Protein AF-A0A3D0CT98-F1 (afdb_monomer_lite)

Sequence (103 aa):
MTLWFLLGILLVVLVGGLVVWWWQRSFQPLRPPEETRNLGYGRARWEREIALWEGTLRRLQTQAIRYTEVPPHLAREIERAEARLTRAREALGSDDHMSPPRS

Secondary structure (DSSP, 8-state):
-HHHHHHHHHHHHHHHHHHHHHHHHHT------GGGGSS-S-HHHHHHHHHHHHHHHHHHHHHHHTSSS--HHHHHHHHHHHHHHHHHHHHHHHHHTTS----

Radius of gyration: 26.8 Å; chains: 1; bounding box: 71×50×58 Å

Foldseek 3Di:
DVPVVVVVVVVCCVVVVVVVVVVVVVPPDPPDPPVVVPAPCDLVNLVVLLVVLVVVLVVLVVVQVVDPHRPPVSVVVNVVSVVSNVVSVVSSVVVVVPDDPPD

pLDDT: mean 74.91, std 14.31, range [44.53, 91.06]

Structure (mmCIF, N/CA/C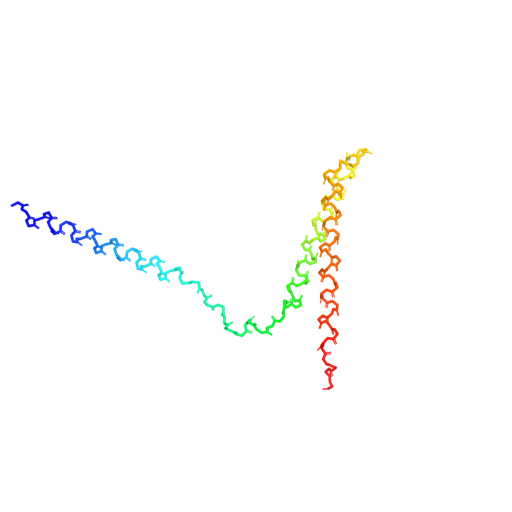/O backbone):
data_AF-A0A3D0CT98-F1
#
_entry.id   AF-A0A3D0CT98-F1
#
loop_
_atom_site.group_PDB
_atom_site.id
_atom_site.type_symbol
_atom_site.label_atom_id
_atom_site.label_alt_id
_atom_site.label_comp_id
_atom_site.label_asym_id
_atom_site.label_entity_id
_atom_site.label_seq_id
_atom_site.pdbx_PDB_ins_code
_atom_site.Cartn_x
_atom_site.Cartn_y
_atom_site.Cartn_z
_atom_site.occupancy
_atom_site.B_iso_or_equiv
_atom_site.auth_seq_id
_atom_site.auth_comp_id
_atom_site.auth_asym_id
_atom_site.auth_atom_id
_atom_site.pdbx_PDB_model_num
ATOM 1 N N . MET A 1 1 ? -42.232 36.605 -32.912 1.00 59.69 1 MET A N 1
ATOM 2 C CA . MET A 1 1 ? -41.799 36.148 -31.569 1.00 59.69 1 MET A CA 1
ATOM 3 C C . MET A 1 1 ? -41.011 34.831 -31.579 1.00 59.69 1 MET A C 1
ATOM 5 O O . MET A 1 1 ? -40.259 34.599 -30.646 1.00 59.69 1 MET A O 1
ATOM 9 N N . THR A 1 2 ? -41.101 33.995 -32.619 1.00 68.38 2 THR A N 1
ATOM 10 C CA . THR A 1 2 ? -40.429 32.679 -32.702 1.00 68.38 2 THR A CA 1
ATOM 11 C C . THR A 1 2 ? -38.938 32.723 -33.074 1.00 68.38 2 THR A C 1
ATOM 13 O O . THR A 1 2 ? -38.188 31.845 -32.660 1.00 68.38 2 THR A O 1
ATOM 16 N N . LEU A 1 3 ? -38.478 33.753 -33.797 1.00 73.19 3 LEU A N 1
ATOM 17 C CA . LEU A 1 3 ? -37.086 33.850 -34.270 1.00 73.19 3 LEU A CA 1
ATOM 18 C C . LEU A 1 3 ? -36.065 33.955 -33.120 1.00 73.19 3 LEU A C 1
ATOM 20 O O . LEU A 1 3 ? -35.053 33.265 -33.126 1.00 73.19 3 LEU A O 1
ATOM 24 N N . TRP A 1 4 ? -36.362 34.768 -32.103 1.00 71.62 4 TRP A N 1
ATOM 25 C CA . TRP A 1 4 ? -35.492 34.962 -30.936 1.00 71.62 4 TRP A CA 1
ATOM 26 C C . TRP A 1 4 ? -35.399 33.717 -30.047 1.00 71.62 4 TRP A C 1
ATOM 28 O O . TRP A 1 4 ? -34.346 33.448 -29.477 1.00 71.62 4 TRP A O 1
ATOM 38 N N . PHE A 1 5 ? -36.468 32.917 -29.986 1.00 72.25 5 PHE A N 1
ATOM 39 C CA . PHE A 1 5 ? -36.470 31.634 -29.279 1.00 72.25 5 PHE A CA 1
ATOM 40 C C . PHE A 1 5 ? -35.561 30.607 -29.961 1.00 72.25 5 PHE A C 1
ATOM 42 O O . PHE A 1 5 ? -34.771 29.946 -29.291 1.00 72.25 5 PHE A O 1
ATOM 49 N N . LEU A 1 6 ? -35.623 30.513 -31.292 1.00 76.81 6 LEU A N 1
ATOM 50 C CA . LEU A 1 6 ? -34.746 29.625 -32.060 1.00 76.81 6 LEU A CA 1
ATOM 51 C C . LEU A 1 6 ? -33.276 30.046 -31.947 1.00 76.81 6 LEU A C 1
ATOM 53 O O . LEU A 1 6 ? -32.406 29.192 -31.795 1.00 76.81 6 LEU A O 1
ATOM 57 N N . LEU A 1 7 ? -33.007 31.354 -31.942 1.00 78.25 7 LEU A N 1
ATOM 58 C CA . LEU A 1 7 ? -31.665 31.907 -31.737 1.00 78.25 7 LEU A CA 1
ATOM 59 C C . LEU A 1 7 ? -31.120 31.593 -30.337 1.00 78.25 7 LEU A C 1
ATOM 61 O O . LEU A 1 7 ? -29.959 31.211 -30.206 1.00 78.25 7 LEU A O 1
ATOM 65 N N . GLY A 1 8 ? -31.963 31.683 -29.304 1.00 74.25 8 GLY A N 1
ATOM 66 C CA . GLY A 1 8 ? -31.600 31.305 -27.938 1.00 74.25 8 GLY A CA 1
ATOM 67 C C . GLY A 1 8 ? -31.267 29.818 -27.803 1.00 74.25 8 GLY A C 1
ATOM 68 O O . GLY A 1 8 ? -30.249 29.467 -27.212 1.00 74.25 8 GLY A O 1
ATOM 69 N N . ILE A 1 9 ? -32.072 28.938 -28.408 1.00 79.69 9 ILE A N 1
ATOM 70 C CA . ILE A 1 9 ? -31.822 27.487 -28.399 1.00 79.69 9 ILE A CA 1
ATOM 71 C C . ILE A 1 9 ? -30.526 27.157 -29.146 1.00 79.69 9 ILE A C 1
ATOM 73 O O . ILE A 1 9 ? -29.702 26.397 -28.639 1.00 79.69 9 ILE A O 1
ATOM 77 N N . LEU A 1 10 ? -30.309 27.763 -30.317 1.00 82.69 10 LEU A N 1
ATOM 78 C CA . LEU A 1 10 ? -29.091 27.562 -31.099 1.00 82.69 10 LEU A CA 1
ATOM 79 C C . LEU A 1 10 ? -27.842 27.981 -30.311 1.00 82.69 10 LEU A C 1
ATOM 81 O O . LEU A 1 10 ? -26.837 27.272 -30.327 1.00 82.69 10 LEU A O 1
ATOM 85 N N . LEU A 1 11 ? -27.920 29.095 -29.577 1.00 82.62 11 LEU A N 1
ATOM 86 C CA . LEU A 1 11 ? -26.827 29.572 -28.734 1.00 82.62 11 LEU A CA 1
ATOM 87 C C . LEU A 1 11 ? -26.520 28.589 -27.594 1.00 82.62 11 LEU A C 1
ATOM 89 O O . LEU A 1 11 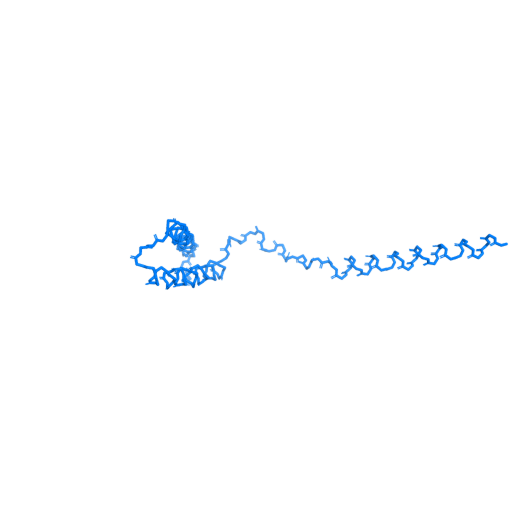? -25.356 28.279 -27.354 1.00 82.62 11 LEU A O 1
ATOM 93 N N . VAL A 1 12 ? -27.547 28.050 -26.930 1.00 80.56 12 VAL A N 1
ATOM 94 C CA . VAL A 1 12 ? -27.376 27.054 -25.857 1.00 80.56 12 VAL A CA 1
ATOM 95 C C . VAL A 1 12 ? -26.752 25.764 -26.390 1.00 80.56 12 VAL A C 1
ATOM 97 O O . VAL A 1 12 ? -25.861 25.212 -25.748 1.00 80.56 12 VAL A O 1
ATOM 100 N N . VAL A 1 13 ? -27.157 25.305 -27.577 1.00 83.62 13 VAL A N 1
ATOM 101 C CA . VAL A 1 13 ? -26.573 24.113 -28.215 1.00 83.62 13 VAL A CA 1
ATOM 102 C C . VAL A 1 13 ? -25.116 24.352 -28.606 1.00 83.62 13 VAL A C 1
ATOM 104 O O . VAL A 1 13 ? -24.276 23.485 -28.374 1.00 83.62 13 VAL A O 1
ATOM 107 N N . LEU A 1 14 ? -24.790 25.529 -29.147 1.00 84.00 14 LEU A N 1
ATOM 108 C CA . LEU A 1 14 ? -23.416 25.876 -29.511 1.00 84.00 14 LEU A CA 1
ATOM 109 C C . LEU A 1 14 ? -22.513 25.978 -28.283 1.00 84.00 14 LEU A C 1
ATOM 111 O O . LEU A 1 14 ? -21.440 25.383 -28.273 1.00 84.00 14 LEU A O 1
ATOM 115 N N . VAL A 1 15 ? -22.951 26.678 -27.235 1.00 81.56 15 VAL A N 1
ATOM 116 C CA . VAL A 1 15 ? -22.176 26.821 -25.995 1.00 81.56 15 VAL A CA 1
ATOM 117 C C . VAL A 1 15 ? -22.045 25.472 -25.287 1.00 81.56 15 VAL A C 1
ATOM 119 O O . VAL A 1 15 ? -20.943 25.099 -24.893 1.00 81.56 15 VAL A O 1
ATOM 122 N N . GLY A 1 16 ? -23.130 24.700 -25.187 1.00 77.50 16 GLY A N 1
ATOM 123 C CA . GLY A 1 16 ? -23.107 23.358 -24.605 1.00 77.50 16 GLY A CA 1
ATOM 124 C C . GLY A 1 16 ? -22.185 22.409 -25.371 1.00 77.50 16 GLY A C 1
ATOM 125 O O . GLY A 1 16 ? -21.354 21.735 -24.767 1.00 77.50 16 GLY A O 1
ATOM 126 N N . GLY A 1 17 ? -22.259 22.414 -26.704 1.00 81.00 17 GLY A N 1
ATOM 127 C CA . GLY A 1 17 ? -21.372 21.636 -27.565 1.00 81.00 17 GLY A CA 1
ATOM 128 C C . GLY A 1 17 ? -19.906 22.044 -27.422 1.00 81.00 17 GLY A C 1
ATOM 129 O O . GLY A 1 17 ? -19.039 21.177 -27.347 1.00 81.00 17 GLY A O 1
ATOM 130 N N . LEU A 1 18 ? -19.624 23.345 -27.305 1.00 81.25 18 LEU A N 1
ATOM 131 C CA . LEU A 1 18 ? -18.269 23.860 -27.105 1.00 81.25 18 LEU A CA 1
ATOM 132 C C . LEU A 1 18 ? -17.695 23.440 -25.744 1.00 81.25 18 LEU A C 1
ATOM 134 O O . LEU A 1 18 ? -16.533 23.050 -25.666 1.00 81.25 18 LEU A O 1
ATOM 138 N N . VAL A 1 19 ? -18.512 23.474 -24.687 1.00 79.44 19 VAL A N 1
ATOM 139 C CA . VAL A 1 19 ? -18.126 23.035 -23.337 1.00 79.44 19 VAL A CA 1
ATOM 140 C C . VAL A 1 19 ? -17.864 21.532 -23.313 1.00 79.44 19 VAL A C 1
ATOM 142 O O . VAL A 1 19 ? -16.840 21.110 -22.784 1.00 79.44 19 VAL A O 1
ATOM 145 N N . VAL A 1 20 ? -18.729 20.721 -23.929 1.00 77.69 20 VAL A N 1
ATOM 146 C CA . VAL A 1 20 ? -18.539 19.263 -24.019 1.00 77.69 20 VAL A CA 1
ATOM 147 C C . VAL A 1 20 ? -17.300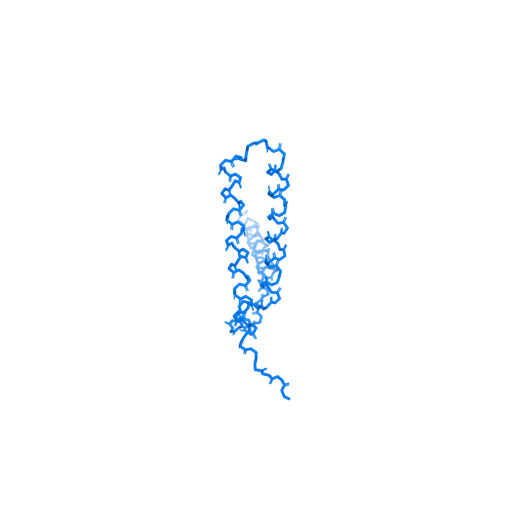 18.923 -24.848 1.00 77.69 20 VAL A C 1
ATOM 149 O O . VAL A 1 20 ? -16.502 18.085 -24.434 1.00 77.69 20 VAL A O 1
ATOM 152 N N . TRP A 1 21 ? -17.084 19.606 -25.973 1.00 78.56 21 TRP A N 1
ATOM 153 C CA . TRP A 1 21 ? -15.898 19.420 -26.808 1.00 78.56 21 TRP A CA 1
ATOM 154 C C . TRP A 1 21 ? -14.609 19.823 -26.079 1.00 78.56 21 TRP A C 1
ATOM 156 O O . TRP A 1 21 ? -13.615 19.096 -26.120 1.00 78.56 21 TRP A O 1
ATOM 166 N N . TRP A 1 22 ? -14.623 20.950 -25.363 1.00 78.25 22 TRP A N 1
ATOM 167 C CA . TRP A 1 22 ? -13.478 21.413 -24.577 1.00 78.25 22 TRP A CA 1
ATOM 168 C C . TRP A 1 22 ? -13.191 20.498 -23.383 1.00 78.25 22 TRP A C 1
ATOM 170 O O . TRP A 1 22 ? -12.029 20.200 -23.094 1.00 78.25 22 TRP A O 1
ATOM 180 N N . TRP A 1 23 ? -14.239 19.990 -22.734 1.00 75.75 23 TRP A N 1
ATOM 181 C CA . TRP A 1 23 ? -14.123 19.002 -21.669 1.00 75.75 23 TRP A CA 1
ATOM 182 C C . TRP A 1 23 ? -13.528 17.697 -22.211 1.00 75.75 23 TRP A C 1
ATOM 184 O O . TRP A 1 23 ? -12.495 17.249 -21.728 1.00 75.75 23 TRP A O 1
ATOM 194 N N . GLN A 1 24 ? -14.059 17.149 -23.304 1.00 71.31 24 GLN A N 1
ATOM 195 C CA . GLN A 1 24 ? -13.534 15.928 -23.922 1.00 71.31 24 GLN A CA 1
ATOM 196 C C . GLN A 1 24 ? -12.083 16.077 -24.414 1.00 71.31 24 GLN A C 1
ATOM 198 O O . GLN A 1 24 ? -11.304 15.127 -24.336 1.00 71.31 24 GLN A O 1
ATOM 203 N N . ARG A 1 25 ? -11.690 17.268 -24.885 1.00 70.06 25 ARG A N 1
ATOM 204 C CA . ARG A 1 25 ? -10.304 17.571 -25.272 1.00 70.06 25 ARG A CA 1
ATOM 205 C C . ARG A 1 25 ? -9.366 17.663 -24.067 1.00 70.06 25 ARG A C 1
ATOM 207 O O . ARG A 1 25 ? -8.250 17.159 -24.138 1.00 70.06 25 ARG A O 1
ATOM 214 N N . SER A 1 26 ? -9.815 18.275 -22.974 1.00 65.62 26 SER A N 1
ATOM 215 C CA . SER A 1 26 ? -9.049 18.380 -21.722 1.00 65.62 26 SER A CA 1
ATOM 216 C C . SER A 1 26 ? -8.918 17.033 -21.001 1.00 65.62 26 SER A C 1
ATOM 218 O O . SER A 1 26 ? -7.956 16.814 -20.272 1.00 65.62 26 SER A O 1
ATOM 220 N N . PHE A 1 27 ? -9.858 16.118 -21.248 1.00 56.50 27 PHE A N 1
ATOM 221 C CA . PHE A 1 27 ? -9.871 14.747 -20.741 1.00 56.50 27 PHE A CA 1
ATOM 222 C C . PHE A 1 27 ? -9.423 13.718 -21.782 1.00 56.50 27 PHE A C 1
ATOM 224 O O . PHE A 1 27 ? -9.806 12.554 -21.680 1.00 56.50 27 PHE A O 1
ATOM 231 N N . GLN A 1 28 ? -8.601 14.083 -22.773 1.00 54.09 28 GLN A N 1
ATOM 232 C CA . GLN A 1 28 ? -7.851 13.039 -23.467 1.00 54.09 28 GLN A CA 1
ATOM 233 C C . GLN A 1 28 ? -6.906 12.409 -22.437 1.00 54.09 28 GLN A C 1
ATOM 235 O O . GLN A 1 28 ? -5.985 13.094 -21.983 1.00 54.09 28 GLN A O 1
ATOM 240 N N . PRO A 1 29 ? -7.111 11.139 -22.026 1.00 50.88 29 PRO A N 1
ATOM 241 C CA . PRO A 1 29 ? -6.085 10.464 -21.261 1.00 50.88 29 PRO A CA 1
ATOM 242 C C . PRO A 1 29 ? -4.856 10.498 -22.158 1.00 50.88 29 PRO A C 1
ATOM 244 O O . PRO A 1 29 ? -4.943 10.079 -23.315 1.00 50.88 29 PRO A O 1
ATOM 247 N N . LEU A 1 30 ? -3.752 11.061 -21.663 1.00 56.84 30 LEU A N 1
ATOM 248 C CA . LEU A 1 30 ? -2.433 10.876 -22.256 1.00 56.84 30 LEU A CA 1
ATOM 249 C C . LEU A 1 30 ? -2.365 9.401 -22.637 1.00 56.84 30 LEU A C 1
ATOM 251 O O . LEU A 1 30 ? -2.334 8.557 -21.739 1.00 56.84 30 LEU A O 1
ATOM 255 N N . ARG A 1 31 ? -2.481 9.080 -23.937 1.00 50.66 31 ARG A N 1
ATOM 256 C CA . ARG A 1 31 ? -2.299 7.708 -24.405 1.00 50.66 31 ARG A CA 1
ATOM 257 C C . ARG A 1 31 ? -0.944 7.331 -23.828 1.00 50.66 31 ARG A C 1
ATOM 259 O O . ARG A 1 31 ? 0.029 8.001 -24.188 1.00 50.66 31 ARG A O 1
ATOM 266 N N . PRO A 1 32 ? -0.863 6.369 -22.891 1.00 50.09 32 PRO A N 1
ATOM 267 C CA . PRO A 1 32 ? 0.444 5.929 -22.463 1.00 50.09 32 PRO A CA 1
ATOM 268 C C . PRO A 1 32 ? 1.148 5.480 -23.747 1.00 50.09 32 PRO A C 1
ATOM 270 O O . PRO A 1 32 ? 0.491 4.846 -24.584 1.00 50.09 32 PRO A O 1
ATOM 273 N N . PRO A 1 33 ? 2.411 5.878 -23.974 1.00 46.03 33 PRO A N 1
ATOM 274 C CA . PRO A 1 33 ? 3.134 5.432 -25.152 1.00 46.03 33 PRO A CA 1
ATOM 275 C C . PRO A 1 33 ? 2.975 3.912 -25.253 1.00 46.03 33 PRO A C 1
ATOM 277 O O . PRO A 1 33 ? 3.117 3.192 -24.255 1.00 46.03 33 PRO A O 1
ATOM 280 N N . GLU A 1 34 ? 2.596 3.438 -26.443 1.00 51.03 34 GLU A N 1
ATOM 281 C CA . GLU A 1 34 ? 2.286 2.026 -26.704 1.00 51.03 34 GLU A CA 1
ATOM 282 C C . GLU A 1 34 ? 3.469 1.088 -26.389 1.00 51.03 34 GLU A C 1
ATOM 284 O O . GLU A 1 34 ? 3.277 -0.118 -26.261 1.00 51.03 34 GLU A O 1
ATOM 289 N N . GLU A 1 35 ? 4.660 1.636 -26.125 1.00 49.19 35 GLU A N 1
ATOM 290 C CA . GLU A 1 35 ? 5.825 0.943 -25.561 1.00 49.19 35 GLU A CA 1
ATOM 291 C C . GLU A 1 35 ? 5.580 0.257 -24.208 1.00 49.19 35 GLU A C 1
ATOM 293 O O . GLU A 1 35 ? 6.280 -0.690 -23.862 1.00 49.19 35 GLU A O 1
ATOM 298 N N . THR A 1 36 ? 4.571 0.666 -23.437 1.00 48.03 36 THR A N 1
ATOM 299 C CA . THR A 1 36 ? 4.288 0.040 -22.130 1.00 48.03 36 THR A CA 1
ATOM 300 C C . THR A 1 36 ? 3.468 -1.247 -22.210 1.00 48.03 36 THR A C 1
ATOM 302 O O . THR A 1 36 ? 3.292 -1.913 -21.193 1.00 48.03 36 THR A O 1
ATOM 305 N N . ARG A 1 37 ? 2.974 -1.640 -23.393 1.00 44.53 37 ARG A N 1
ATOM 306 C CA . ARG A 1 37 ? 2.159 -2.860 -23.537 1.00 44.53 37 ARG A CA 1
ATOM 307 C C . ARG A 1 37 ? 2.959 -4.167 -23.547 1.00 44.53 37 ARG A C 1
ATOM 309 O O . ARG A 1 37 ? 2.348 -5.208 -23.347 1.00 44.53 37 ARG A O 1
ATOM 316 N N . ASN A 1 38 ? 4.286 -4.114 -23.703 1.00 48.03 38 ASN A N 1
ATOM 317 C CA . ASN A 1 38 ? 5.156 -5.302 -23.756 1.00 48.03 38 ASN A CA 1
ATOM 318 C C . ASN A 1 38 ? 6.232 -5.357 -22.663 1.00 48.03 38 ASN A C 1
ATOM 320 O O . ASN A 1 38 ? 7.075 -6.251 -22.674 1.00 48.03 38 ASN A O 1
ATOM 324 N N . LEU A 1 39 ? 6.219 -4.431 -21.710 1.00 49.03 39 LEU A N 1
ATOM 325 C CA . LEU A 1 39 ? 7.109 -4.496 -20.560 1.00 49.03 39 LEU A CA 1
ATOM 326 C C . LEU A 1 39 ? 6.307 -5.124 -19.427 1.00 49.03 39 LEU A C 1
ATOM 328 O O . LEU A 1 39 ? 5.313 -4.547 -18.981 1.00 49.03 39 LEU A O 1
ATOM 332 N N . GLY A 1 40 ? 6.719 -6.320 -18.998 1.00 56.44 40 GLY A N 1
ATOM 333 C CA . GLY A 1 40 ? 6.237 -6.941 -17.766 1.00 56.44 40 GLY A CA 1
ATOM 334 C C . GLY A 1 40 ? 6.174 -5.915 -16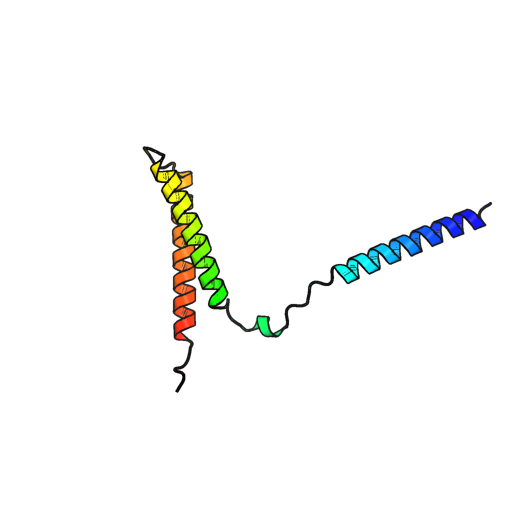.634 1.00 56.44 40 GLY A C 1
ATOM 335 O O . GLY A 1 40 ? 6.852 -4.889 -16.682 1.00 56.44 40 GLY A O 1
ATOM 336 N N . TYR A 1 41 ? 5.297 -6.155 -15.661 1.00 59.91 41 TYR A N 1
ATOM 337 C CA . TYR A 1 41 ? 5.040 -5.272 -14.523 1.00 59.91 41 TYR A CA 1
ATOM 338 C C . TYR A 1 41 ? 6.375 -4.767 -13.939 1.00 59.91 41 TYR A C 1
ATOM 340 O O . TYR A 1 41 ? 7.054 -5.494 -13.235 1.00 59.91 41 TYR A O 1
ATOM 348 N N . GLY A 1 42 ? 6.821 -3.570 -14.344 1.00 70.94 42 GLY A N 1
ATOM 349 C CA . GLY A 1 42 ? 8.259 -3.273 -14.315 1.00 70.94 42 GLY A CA 1
ATOM 350 C C . GLY A 1 42 ? 8.849 -3.340 -12.909 1.00 70.94 42 GLY A C 1
ATOM 351 O O . GLY A 1 42 ? 8.167 -2.983 -11.951 1.00 70.94 42 GLY A O 1
ATOM 352 N N . ARG A 1 43 ? 10.128 -3.720 -12.784 1.00 74.75 43 ARG A N 1
ATOM 353 C CA . ARG A 1 43 ? 10.880 -3.819 -11.513 1.00 74.75 43 ARG A CA 1
ATOM 354 C C . ARG A 1 43 ? 10.565 -2.687 -10.522 1.00 74.75 43 ARG A C 1
ATOM 356 O O . ARG A 1 43 ? 10.170 -2.928 -9.387 1.00 74.75 43 ARG A O 1
ATOM 363 N N . ALA A 1 44 ? 10.617 -1.438 -10.990 1.00 76.25 44 ALA A N 1
ATOM 364 C CA . ALA A 1 44 ? 10.346 -0.241 -10.184 1.00 76.25 44 ALA A CA 1
ATOM 365 C C . ALA A 1 44 ? 8.894 -0.128 -9.667 1.00 76.25 44 ALA A C 1
ATOM 367 O O . ALA A 1 44 ? 8.597 0.679 -8.783 1.00 76.25 44 ALA A O 1
ATOM 368 N N . ARG A 1 45 ? 7.950 -0.858 -10.262 1.00 78.94 45 ARG A N 1
ATOM 369 C CA . ARG A 1 45 ? 6.560 -0.967 -9.811 1.00 78.94 45 ARG A CA 1
ATOM 370 C C . ARG A 1 45 ? 6.425 -2.042 -8.738 1.00 78.94 45 ARG A C 1
ATOM 372 O O . ARG A 1 45 ? 5.790 -1.764 -7.727 1.00 78.94 45 ARG A O 1
ATOM 379 N N . TRP A 1 46 ? 7.066 -3.197 -8.915 1.00 80.94 46 TRP A N 1
ATOM 380 C CA . TRP A 1 46 ? 7.136 -4.227 -7.877 1.00 80.94 46 TRP A CA 1
ATOM 381 C C . TRP A 1 46 ? 7.835 -3.728 -6.613 1.00 80.94 46 TRP A C 1
ATOM 383 O O . TRP A 1 46 ? 7.309 -3.911 -5.522 1.00 80.94 46 TRP A O 1
ATOM 393 N N . GLU A 1 47 ? 8.948 -3.005 -6.742 1.00 81.75 47 GLU A N 1
ATOM 394 C CA . GLU A 1 47 ? 9.644 -2.384 -5.603 1.00 81.75 47 GLU A CA 1
ATOM 395 C C . GLU A 1 47 ? 8.741 -1.399 -4.840 1.00 81.75 47 GLU A C 1
ATOM 397 O O . GLU A 1 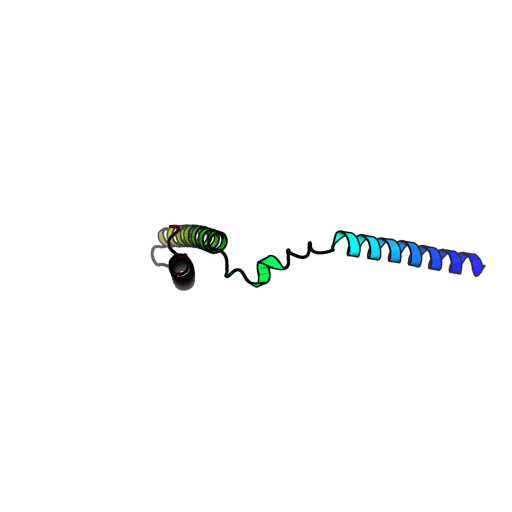47 ? 8.687 -1.412 -3.609 1.00 81.75 47 GLU A O 1
ATOM 402 N N . ARG A 1 48 ? 7.965 -0.579 -5.564 1.00 85.12 48 ARG A N 1
ATOM 403 C CA . ARG A 1 48 ? 6.973 0.326 -4.959 1.00 85.12 48 ARG A CA 1
ATOM 404 C C . ARG A 1 48 ? 5.846 -0.429 -4.262 1.00 85.12 48 ARG A C 1
ATOM 406 O O . ARG A 1 48 ? 5.393 -0.008 -3.200 1.00 85.12 48 ARG A O 1
ATOM 413 N N . GLU A 1 49 ? 5.389 -1.523 -4.856 1.00 84.94 49 GLU A N 1
ATOM 414 C CA . GLU A 1 49 ? 4.337 -2.359 -4.291 1.00 84.94 49 GLU A CA 1
ATOM 415 C C . GLU A 1 49 ? 4.812 -3.072 -3.016 1.00 84.94 49 GLU A C 1
ATOM 417 O O . GLU A 1 49 ? 4.101 -3.053 -2.012 1.00 84.94 49 GLU A O 1
ATOM 422 N N . ILE A 1 50 ? 6.044 -3.589 -3.000 1.00 87.62 50 ILE A N 1
ATOM 423 C CA . ILE A 1 50 ? 6.684 -4.159 -1.805 1.00 87.62 50 ILE A CA 1
ATOM 424 C C . ILE A 1 50 ? 6.757 -3.114 -0.690 1.00 87.62 50 ILE A C 1
ATOM 426 O O . ILE A 1 50 ? 6.268 -3.373 0.407 1.00 87.62 50 ILE A O 1
ATOM 430 N N . ALA A 1 51 ? 7.277 -1.915 -0.972 1.00 88.50 51 ALA A N 1
ATOM 431 C CA . ALA A 1 51 ? 7.388 -0.852 0.030 1.00 88.50 51 ALA A CA 1
ATOM 432 C C . ALA A 1 51 ? 6.020 -0.451 0.622 1.00 88.50 51 ALA A C 1
ATOM 434 O O . ALA A 1 51 ? 5.897 -0.183 1.822 1.00 88.50 51 ALA A O 1
ATOM 435 N N . LEU A 1 52 ? 4.968 -0.438 -0.204 1.00 91.06 52 LEU A N 1
ATOM 436 C CA . LEU A 1 52 ? 3.607 -0.129 0.233 1.00 91.06 52 LEU A CA 1
ATOM 437 C C . LEU A 1 52 ? 3.037 -1.224 1.146 1.00 91.06 52 LEU A C 1
ATOM 439 O O . LEU A 1 52 ? 2.478 -0.917 2.207 1.00 91.06 52 LEU A O 1
ATOM 443 N N . TRP A 1 53 ? 3.181 -2.494 0.760 1.00 88.00 53 TRP A N 1
ATOM 444 C CA . TRP A 1 53 ? 2.697 -3.618 1.563 1.00 88.00 53 TRP A CA 1
ATOM 445 C C . TRP A 1 53 ? 3.505 -3.797 2.850 1.00 88.00 53 TRP A C 1
ATOM 447 O O . TRP A 1 53 ? 2.906 -4.078 3.883 1.00 88.00 53 TRP A O 1
ATOM 457 N N . GLU A 1 54 ? 4.814 -3.532 2.843 1.00 89.62 54 GLU A N 1
ATOM 458 C CA . GLU A 1 54 ? 5.650 -3.501 4.053 1.00 89.62 54 GLU A CA 1
ATOM 459 C C . GLU A 1 54 ? 5.175 -2.428 5.038 1.00 89.62 54 GLU A C 1
ATOM 461 O O . GLU A 1 54 ? 4.998 -2.696 6.230 1.00 89.62 54 GLU A O 1
ATOM 466 N N . GLY A 1 55 ? 4.894 -1.217 4.545 1.00 89.62 55 GLY A N 1
ATOM 467 C CA . GLY A 1 55 ? 4.337 -0.142 5.367 1.00 89.62 55 GLY A CA 1
ATOM 468 C C . GLY A 1 55 ? 2.961 -0.491 5.941 1.00 89.62 55 GLY A C 1
ATOM 469 O O . GLY A 1 55 ? 2.669 -0.190 7.102 1.00 89.62 55 GLY A O 1
ATOM 470 N N . THR A 1 56 ? 2.126 -1.159 5.145 1.00 89.19 56 THR A N 1
ATOM 471 C CA . THR A 1 56 ? 0.790 -1.609 5.556 1.00 89.19 56 THR A CA 1
ATOM 472 C C . THR A 1 56 ? 0.887 -2.687 6.631 1.00 89.19 56 THR A C 1
ATOM 474 O O . THR A 1 56 ? 0.257 -2.564 7.681 1.00 89.19 56 THR A O 1
ATOM 477 N N . LEU A 1 57 ? 1.745 -3.687 6.422 1.00 89.75 57 LEU A N 1
ATOM 478 C CA . LEU A 1 57 ? 1.998 -4.759 7.376 1.00 89.75 57 LEU A CA 1
ATOM 479 C C . LEU A 1 57 ? 2.495 -4.203 8.711 1.00 89.75 57 LEU A C 1
ATOM 481 O O . LEU A 1 57 ? 1.957 -4.544 9.761 1.00 89.75 57 LEU A O 1
ATOM 485 N N . ARG A 1 58 ? 3.453 -3.271 8.680 1.00 89.38 58 ARG A N 1
ATOM 486 C CA . ARG A 1 58 ? 3.986 -2.640 9.892 1.00 89.38 58 ARG A CA 1
ATOM 487 C C . ARG A 1 58 ? 2.909 -1.896 10.682 1.00 89.38 58 ARG A C 1
ATOM 489 O O . ARG A 1 58 ? 2.911 -1.944 11.913 1.00 89.38 58 ARG A O 1
ATOM 496 N N . ARG A 1 59 ? 1.969 -1.228 10.005 1.00 89.31 59 ARG A N 1
ATOM 497 C CA . ARG A 1 59 ? 0.818 -0.581 10.660 1.00 89.31 59 ARG A CA 1
ATOM 498 C C . ARG A 1 59 ? -0.123 -1.602 11.291 1.00 89.31 59 ARG A C 1
ATOM 500 O O . ARG A 1 59 ? -0.473 -1.427 12.455 1.00 89.31 59 ARG A O 1
ATOM 507 N N . LEU A 1 60 ? -0.479 -2.661 10.564 1.00 87.88 60 LEU A N 1
ATOM 508 C CA . LEU A 1 60 ? -1.363 -3.720 11.062 1.00 87.88 60 LEU A CA 1
ATOM 509 C C . LEU A 1 60 ? -0.746 -4.453 12.259 1.00 87.88 60 LEU A C 1
ATOM 511 O O . LEU A 1 60 ? -1.416 -4.651 13.267 1.00 87.88 60 LEU A O 1
ATOM 515 N N . GLN A 1 61 ? 0.551 -4.761 12.206 1.00 86.44 61 GLN A N 1
ATOM 516 C CA . GLN A 1 61 ? 1.295 -5.336 13.330 1.00 86.44 61 GLN A CA 1
ATOM 517 C C . GLN A 1 61 ? 1.344 -4.375 14.528 1.00 86.44 61 GLN A C 1
ATOM 519 O O . GLN A 1 61 ? 1.113 -4.785 15.661 1.00 86.44 61 GLN A O 1
ATOM 524 N N . THR A 1 62 ? 1.561 -3.075 14.297 1.00 89.12 62 THR A N 1
ATOM 525 C CA . THR A 1 62 ? 1.533 -2.062 15.370 1.00 89.12 62 THR A CA 1
ATOM 526 C C . THR A 1 62 ? 0.154 -1.956 16.020 1.00 89.12 62 THR A C 1
ATOM 528 O O . THR A 1 62 ? 0.053 -1.752 17.228 1.00 89.12 62 THR A O 1
ATOM 531 N N . GLN A 1 63 ? -0.917 -2.086 15.235 1.00 84.62 63 GLN A N 1
ATOM 532 C CA . GLN A 1 63 ? -2.279 -2.150 15.758 1.00 84.62 63 GLN A CA 1
ATOM 533 C C . GLN A 1 63 ? -2.503 -3.441 16.542 1.00 84.62 63 GLN A C 1
ATOM 535 O O . GLN A 1 63 ? -3.041 -3.375 17.640 1.00 84.62 63 GLN A O 1
ATOM 540 N N . ALA A 1 64 ? -2.028 -4.580 16.035 1.00 85.50 64 ALA A N 1
ATOM 541 C CA . ALA A 1 64 ? -2.147 -5.879 16.687 1.00 85.50 64 ALA A CA 1
ATOM 542 C C . ALA A 1 64 ? -1.482 -5.900 18.070 1.00 85.50 64 ALA A C 1
ATOM 544 O O . ALA A 1 64 ? -2.073 -6.428 19.002 1.00 85.50 64 ALA A O 1
ATOM 545 N N . ILE A 1 65 ? -0.330 -5.239 18.237 1.00 86.69 65 ILE A N 1
ATOM 546 C CA . ILE A 1 65 ? 0.367 -5.106 19.533 1.00 86.69 65 ILE A CA 1
ATOM 547 C C . ILE A 1 65 ? -0.493 -4.390 20.590 1.00 86.69 65 ILE A C 1
ATOM 549 O O . ILE A 1 65 ? -0.320 -4.615 21.785 1.00 86.69 65 ILE A O 1
ATOM 553 N N . ARG A 1 66 ? -1.429 -3.521 20.180 1.00 84.00 66 ARG A N 1
ATOM 554 C CA . ARG A 1 66 ? -2.329 -2.824 21.116 1.00 84.00 66 ARG A CA 1
ATOM 555 C C . ARG A 1 66 ? -3.441 -3.721 21.653 1.00 84.00 66 ARG A C 1
ATOM 557 O O . ARG A 1 66 ? -4.114 -3.322 22.600 1.00 84.00 66 ARG A O 1
ATOM 564 N N . TYR A 1 67 ? -3.644 -4.892 21.056 1.00 79.00 67 TYR A N 1
ATOM 565 C CA . TYR A 1 67 ? -4.637 -5.858 21.495 1.00 79.00 67 TYR A CA 1
ATOM 566 C C . TYR A 1 67 ? -3.963 -6.983 22.280 1.00 79.00 67 TYR A C 1
ATOM 568 O O . TYR A 1 67 ? -2.948 -7.530 21.862 1.00 79.00 67 TYR A O 1
ATOM 576 N N . THR A 1 68 ? -4.554 -7.353 23.417 1.00 78.75 68 THR A N 1
ATOM 577 C CA . THR A 1 68 ? -4.115 -8.512 24.214 1.00 78.75 68 THR A CA 1
ATOM 578 C C . THR A 1 68 ? -4.311 -9.822 23.449 1.00 78.75 68 THR A C 1
ATOM 580 O O . THR A 1 68 ? -3.516 -10.745 23.580 1.00 78.75 68 THR A O 1
ATOM 583 N N . GLU A 1 69 ? -5.346 -9.873 22.611 1.00 82.25 69 GLU A N 1
ATOM 584 C CA . GLU A 1 69 ? -5.618 -10.952 21.671 1.00 82.25 69 GLU A CA 1
ATOM 585 C C . GLU A 1 69 ? -5.948 -10.332 20.311 1.00 82.25 69 GLU A C 1
ATOM 587 O O . GLU A 1 69 ? -6.803 -9.448 20.212 1.00 82.25 69 GLU A O 1
ATOM 592 N N . VAL A 1 70 ? -5.234 -10.752 19.264 1.00 82.62 70 VAL A N 1
ATOM 593 C CA . VAL A 1 70 ? -5.384 -10.168 17.928 1.00 82.62 70 VAL A CA 1
ATOM 594 C C . VAL A 1 70 ? -6.775 -10.508 17.392 1.00 82.62 70 VAL A C 1
ATOM 596 O O . VAL A 1 70 ? -7.096 -11.687 17.234 1.00 82.62 70 VAL A O 1
ATOM 599 N N . PRO A 1 71 ? -7.604 -9.506 17.054 1.00 84.62 71 PRO A N 1
ATOM 600 C CA . PRO A 1 71 ? -8.921 -9.771 16.507 1.00 84.62 71 PRO A CA 1
ATOM 601 C C . PRO A 1 71 ? -8.833 -10.616 15.225 1.00 84.62 71 PRO A C 1
ATOM 603 O O . PRO A 1 71 ? -7.966 -10.365 14.381 1.00 84.62 71 PRO A O 1
ATOM 606 N N . PRO A 1 72 ? -9.766 -11.555 14.990 1.00 85.06 72 PRO A N 1
ATOM 607 C CA . PRO A 1 72 ? -9.695 -12.472 13.851 1.00 85.06 72 PRO A CA 1
ATOM 608 C C . PRO A 1 72 ? -9.775 -11.763 12.493 1.00 85.06 72 PRO A C 1
ATOM 610 O O . PRO A 1 72 ? -9.344 -12.318 11.485 1.00 85.06 72 PRO A O 1
ATOM 613 N N . HIS A 1 73 ? -10.331 -10.550 12.434 1.00 85.25 73 HIS A N 1
ATOM 614 C CA . HIS A 1 73 ? -10.313 -9.731 11.221 1.00 85.25 73 HIS A CA 1
ATOM 615 C C . HIS A 1 73 ? -8.917 -9.153 1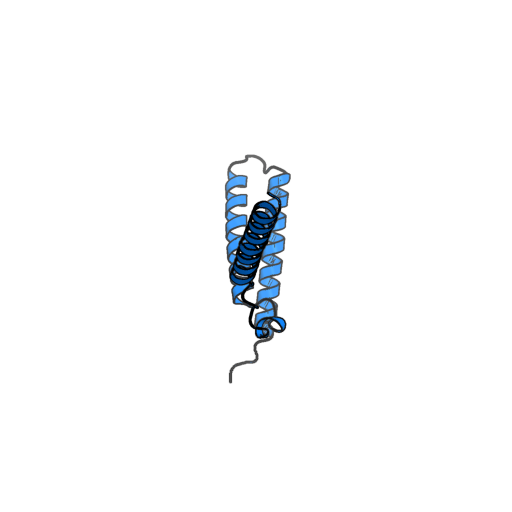0.952 1.00 85.25 73 HIS A C 1
ATOM 617 O O . HIS A 1 73 ? -8.452 -9.199 9.818 1.00 85.25 73 HIS A O 1
ATOM 623 N N . LEU A 1 74 ? -8.229 -8.687 11.999 1.00 83.25 74 LEU A N 1
ATOM 624 C CA . LEU A 1 74 ? -6.903 -8.086 11.911 1.00 83.25 74 LEU A CA 1
ATOM 625 C C . LEU A 1 74 ? -5.845 -9.141 11.565 1.00 83.25 74 LEU A C 1
ATOM 627 O O . LEU A 1 74 ? -4.996 -8.900 10.713 1.00 83.25 74 LEU A O 1
ATOM 631 N N . ALA A 1 75 ? -5.958 -10.342 12.140 1.00 85.19 75 ALA A N 1
ATOM 632 C CA . ALA A 1 75 ? -5.112 -11.481 11.785 1.00 85.19 75 ALA A CA 1
ATOM 633 C C . ALA A 1 75 ? -5.222 -11.834 10.289 1.00 85.19 75 ALA A C 1
ATOM 635 O O . ALA A 1 75 ? -4.210 -11.980 9.608 1.00 85.19 75 ALA A O 1
ATOM 636 N N . ARG A 1 76 ? -6.448 -11.874 9.744 1.00 89.81 76 ARG A N 1
ATOM 637 C CA . ARG A 1 76 ? -6.676 -12.110 8.306 1.00 89.81 76 ARG A CA 1
ATOM 638 C C . ARG A 1 76 ? -6.115 -10.992 7.431 1.00 89.81 76 ARG A C 1
ATOM 640 O O . ARG A 1 76 ? -5.707 -11.246 6.303 1.00 89.81 76 ARG A O 1
ATOM 647 N N . GLU A 1 77 ? -6.146 -9.745 7.890 1.00 88.25 77 GLU A N 1
ATOM 648 C CA . GLU A 1 77 ? -5.578 -8.620 7.139 1.00 88.25 77 GLU A CA 1
ATOM 649 C C . GLU A 1 77 ? -4.051 -8.663 7.104 1.00 88.25 77 GLU A C 1
ATOM 651 O O . GLU A 1 77 ? -3.471 -8.419 6.045 1.00 88.25 77 GLU A O 1
ATOM 656 N N . ILE A 1 78 ? -3.419 -9.041 8.217 1.00 87.81 78 ILE A N 1
ATOM 657 C CA . ILE A 1 78 ? -1.975 -9.289 8.299 1.00 87.81 78 ILE A CA 1
ATOM 658 C C . ILE A 1 78 ? -1.587 -10.413 7.334 1.00 87.81 78 ILE A C 1
ATOM 660 O O . ILE A 1 78 ? -0.755 -10.192 6.459 1.00 87.81 78 ILE A O 1
ATOM 664 N N . GLU A 1 79 ? -2.265 -11.560 7.401 1.00 90.75 79 GLU A N 1
ATOM 665 C CA . GLU A 1 79 ? -2.005 -12.711 6.524 1.00 90.75 79 GLU A CA 1
ATOM 666 C C . GLU A 1 79 ? -2.155 -12.347 5.035 1.00 90.75 79 GLU A C 1
ATOM 668 O O . GLU A 1 79 ? -1.330 -12.709 4.194 1.00 90.75 79 GLU A O 1
ATOM 673 N N . ARG A 1 80 ? -3.181 -11.560 4.680 1.00 89.88 80 ARG A N 1
ATOM 674 C CA . ARG A 1 80 ? -3.354 -11.072 3.302 1.00 89.88 80 ARG A CA 1
ATOM 675 C C . ARG A 1 80 ? -2.236 -10.131 2.871 1.00 89.88 80 ARG A C 1
ATOM 677 O O . ARG A 1 80 ? -1.819 -10.198 1.713 1.00 89.88 80 ARG A O 1
ATOM 684 N N . ALA A 1 81 ? -1.803 -9.228 3.749 1.00 87.56 81 ALA A N 1
ATOM 685 C CA . ALA A 1 81 ? -0.714 -8.306 3.456 1.00 87.56 81 ALA A CA 1
ATOM 686 C C . ALA A 1 81 ? 0.598 -9.076 3.246 1.00 87.56 81 ALA A C 1
ATOM 688 O O . ALA A 1 81 ? 1.287 -8.826 2.259 1.00 87.56 81 ALA A O 1
ATOM 689 N N . GLU A 1 82 ? 0.885 -10.071 4.088 1.00 89.69 82 GLU A N 1
ATOM 690 C CA . GLU A 1 82 ? 2.033 -10.972 3.941 1.00 89.69 82 GLU A CA 1
ATOM 691 C C . GLU A 1 82 ? 1.972 -11.747 2.624 1.00 89.69 82 GLU A C 1
ATOM 693 O O . GLU A 1 82 ? 2.923 -11.715 1.847 1.00 89.69 82 GLU A O 1
ATOM 698 N N . ALA A 1 83 ? 0.830 -12.354 2.294 1.00 90.69 83 ALA A N 1
ATOM 699 C CA . ALA A 1 83 ? 0.673 -13.110 1.053 1.00 90.69 83 ALA A CA 1
ATOM 700 C C . ALA A 1 83 ? 0.857 -12.250 -0.211 1.00 90.69 83 ALA A C 1
ATOM 702 O O . ALA A 1 83 ? 1.329 -12.748 -1.237 1.00 90.69 83 ALA A O 1
ATOM 703 N N . ARG A 1 84 ? 0.466 -10.967 -0.174 1.00 87.06 84 ARG A N 1
ATOM 704 C CA . ARG A 1 84 ? 0.697 -10.027 -1.287 1.00 87.06 84 ARG A CA 1
ATOM 705 C C . ARG A 1 84 ? 2.155 -9.611 -1.393 1.00 87.06 84 ARG A C 1
ATOM 707 O O . ARG A 1 84 ? 2.679 -9.507 -2.497 1.00 87.06 84 ARG A O 1
ATOM 714 N N . LEU A 1 85 ? 2.801 -9.411 -0.256 1.00 88.56 85 LEU A N 1
ATOM 715 C CA . LEU A 1 85 ? 4.198 -9.026 -0.166 1.00 88.56 85 LEU A CA 1
ATOM 716 C C . LEU A 1 85 ? 5.118 -10.160 -0.643 1.00 88.56 85 LEU A C 1
ATOM 718 O O . LEU A 1 85 ? 6.026 -9.910 -1.432 1.00 88.56 85 LEU A O 1
ATOM 722 N N . THR A 1 86 ? 4.829 -11.406 -0.261 1.00 88.81 86 THR A N 1
ATOM 723 C CA . THR A 1 86 ? 5.527 -12.599 -0.764 1.00 88.81 86 THR A CA 1
ATOM 724 C C . THR A 1 86 ? 5.396 -12.718 -2.279 1.00 88.81 86 THR A C 1
ATOM 726 O O . THR A 1 86 ? 6.409 -12.797 -2.965 1.00 88.81 86 THR A O 1
ATOM 729 N N . ARG A 1 87 ? 4.177 -12.598 -2.823 1.00 85.00 87 ARG A N 1
ATOM 730 C CA . ARG A 1 87 ? 3.955 -12.616 -4.279 1.00 85.00 87 ARG A CA 1
ATOM 731 C C . ARG A 1 87 ? 4.701 -11.505 -5.016 1.00 85.00 87 ARG A C 1
ATOM 733 O O . ARG A 1 87 ? 5.260 -11.750 -6.078 1.00 85.00 87 ARG A O 1
ATOM 740 N N . ALA A 1 88 ? 4.720 -10.293 -4.465 1.00 83.50 88 ALA A N 1
ATOM 741 C CA . ALA A 1 88 ? 5.436 -9.171 -5.066 1.00 83.50 88 ALA A CA 1
ATOM 742 C C . ALA A 1 88 ? 6.961 -9.388 -5.065 1.00 83.50 88 ALA A C 1
ATOM 744 O O . ALA A 1 88 ? 7.631 -9.043 -6.036 1.00 83.50 88 ALA A O 1
ATOM 745 N N . ARG A 1 89 ? 7.509 -10.000 -4.006 1.00 83.50 89 ARG A N 1
ATOM 746 C CA . ARG A 1 89 ? 8.930 -10.376 -3.928 1.00 83.50 89 ARG A CA 1
ATOM 747 C C . ARG A 1 89 ? 9.288 -11.512 -4.885 1.00 83.50 89 ARG A C 1
ATOM 749 O O . ARG A 1 89 ? 10.329 -11.439 -5.526 1.00 83.50 89 ARG A O 1
ATOM 756 N N . GLU A 1 90 ? 8.435 -12.526 -5.000 1.00 85.25 90 GLU A N 1
ATOM 757 C CA . GLU A 1 90 ? 8.605 -13.624 -5.960 1.00 85.25 90 GLU A CA 1
ATOM 758 C C . GLU A 1 90 ? 8.595 -13.107 -7.401 1.00 85.25 90 GLU A C 1
ATOM 760 O O . GLU A 1 90 ? 9.486 -13.442 -8.177 1.00 85.25 90 GLU A O 1
ATOM 765 N N . ALA A 1 91 ? 7.643 -12.230 -7.735 1.00 80.12 91 ALA A N 1
ATOM 766 C CA . ALA A 1 91 ? 7.562 -11.613 -9.053 1.00 80.12 91 ALA A CA 1
ATOM 767 C C . ALA A 1 91 ? 8.805 -10.760 -9.365 1.00 80.12 91 ALA A C 1
ATOM 769 O O . ALA A 1 91 ? 9.411 -10.926 -10.423 1.00 80.12 91 ALA A O 1
ATOM 770 N N . LEU A 1 92 ? 9.260 -9.937 -8.411 1.00 78.06 92 LEU A N 1
ATOM 771 C CA . LEU A 1 92 ? 10.492 -9.154 -8.551 1.00 78.06 92 LEU A CA 1
ATOM 772 C C . LEU A 1 92 ? 11.735 -10.044 -8.741 1.00 78.06 92 LEU A C 1
ATOM 774 O O . LEU A 1 92 ? 12.572 -9.760 -9.594 1.00 78.06 92 LEU A O 1
ATOM 778 N N . GLY A 1 93 ? 11.852 -11.128 -7.968 1.00 74.62 93 GLY A N 1
ATOM 779 C CA . GLY A 1 93 ? 12.963 -12.077 -8.078 1.00 74.62 93 GLY A CA 1
ATOM 780 C C . GLY A 1 93 ? 12.958 -12.853 -9.398 1.00 74.62 93 GLY A C 1
ATOM 781 O O . GLY A 1 93 ? 14.021 -13.129 -9.953 1.00 74.62 93 GLY A O 1
ATOM 782 N N . SER A 1 94 ? 11.773 -13.164 -9.931 1.00 68.19 94 SER A N 1
ATOM 783 C CA . SER A 1 94 ? 11.631 -13.801 -11.244 1.00 68.19 94 SER A CA 1
ATOM 784 C C . SER A 1 94 ? 11.995 -12.868 -12.405 1.00 68.19 94 SER A C 1
ATOM 786 O O . SER A 1 94 ? 12.613 -13.320 -13.369 1.00 68.19 94 SER A O 1
ATOM 788 N N . ASP A 1 95 ? 11.704 -11.567 -12.281 1.00 58.56 95 ASP A N 1
ATOM 789 C CA . ASP A 1 95 ? 12.082 -10.548 -13.268 1.00 58.56 95 ASP A CA 1
ATOM 790 C C . ASP A 1 95 ? 13.606 -10.296 -13.277 1.00 58.56 95 ASP A C 1
ATOM 792 O O . ASP A 1 95 ? 14.204 -10.116 -14.341 1.00 58.56 95 ASP A O 1
ATOM 796 N N . ASP A 1 96 ? 14.268 -10.349 -12.112 1.00 55.69 96 ASP A N 1
ATOM 797 C CA . ASP A 1 96 ? 15.731 -10.216 -12.002 1.00 55.69 96 ASP A CA 1
ATOM 798 C C . ASP A 1 96 ? 16.486 -11.384 -12.672 1.00 55.69 96 ASP A C 1
ATOM 800 O O . ASP A 1 96 ? 17.585 -11.190 -13.195 1.00 55.69 96 ASP A O 1
ATOM 804 N N . HIS A 1 97 ? 15.890 -12.579 -12.741 1.00 50.91 97 HIS A N 1
ATOM 805 C CA . HIS A 1 97 ? 16.479 -13.750 -13.407 1.00 50.91 97 HIS A CA 1
ATOM 806 C C . HIS A 1 97 ? 16.411 -13.710 -14.946 1.00 50.91 97 HIS A C 1
ATOM 808 O O . HIS A 1 97 ? 17.135 -14.460 -15.600 1.00 50.91 97 HIS A O 1
ATOM 814 N N . MET A 1 98 ? 15.595 -12.831 -15.543 1.00 47.88 98 MET A N 1
ATOM 815 C CA . MET A 1 98 ? 15.534 -12.634 -17.002 1.00 47.88 98 MET A CA 1
ATOM 816 C C . MET A 1 98 ? 16.476 -11.539 -17.525 1.00 47.88 98 MET A C 1
ATOM 818 O O . MET A 1 98 ? 16.503 -11.284 -18.729 1.00 47.88 98 MET A O 1
ATOM 822 N N . SER A 1 99 ? 17.266 -10.891 -16.664 1.00 46.00 99 SER A N 1
ATOM 823 C CA . SER A 1 99 ? 18.281 -9.935 -17.117 1.00 46.00 99 SER A CA 1
ATOM 824 C C . SER A 1 99 ? 19.532 -10.692 -17.591 1.00 46.00 99 SER A C 1
ATOM 826 O O . SER A 1 99 ? 20.223 -11.274 -16.752 1.00 46.00 99 SER A O 1
ATOM 828 N N . PRO A 1 100 ? 19.866 -10.716 -18.901 1.00 45.72 100 PRO A N 1
ATOM 829 C CA . PRO A 1 100 ? 21.116 -11.319 -19.348 1.00 45.72 100 PRO A CA 1
ATOM 830 C C . PRO A 1 100 ? 22.301 -10.572 -18.714 1.00 45.72 100 PRO A C 1
ATOM 832 O O . PRO A 1 100 ? 22.205 -9.357 -18.486 1.00 45.72 100 PRO A O 1
ATOM 835 N N . PRO A 1 101 ? 23.421 -11.261 -18.427 1.00 47.31 101 PRO A N 1
ATOM 836 C CA . PRO A 1 101 ? 24.610 -10.600 -17.916 1.00 47.31 101 PRO A CA 1
ATOM 837 C C . PRO A 1 101 ? 25.027 -9.516 -18.911 1.00 47.31 101 PRO A C 1
ATOM 839 O O . PRO A 1 101 ? 25.224 -9.788 -20.095 1.00 47.31 101 PRO A O 1
ATOM 842 N N . ARG A 1 102 ? 25.129 -8.273 -18.434 1.00 57.41 102 ARG A N 1
ATOM 843 C CA . ARG A 1 102 ? 25.762 -7.194 -19.193 1.00 57.41 102 ARG A CA 1
ATOM 844 C C . ARG A 1 102 ? 27.258 -7.507 -19.262 1.00 57.41 102 ARG A C 1
ATOM 846 O O . ARG A 1 102 ? 27.974 -7.236 -18.302 1.00 57.41 102 ARG A O 1
ATOM 853 N N . SER A 1 103 ? 27.671 -8.151 -20.352 1.00 56.78 103 SER A N 1
ATOM 854 C CA . SER A 1 103 ? 29.064 -8.269 -20.799 1.00 56.78 103 SER A CA 1
ATOM 855 C C . SER A 1 103 ? 29.533 -6.973 -21.441 1.00 56.78 103 SER A C 1
ATOM 857 O O . SER A 1 103 ? 28.749 -6.456 -22.272 1.00 56.78 103 SER A O 1
#